Protein AF-A0A7S1R7Z7-F1 (afdb_monomer_lite)

Radius of gyration: 36.37 Å; chains: 1; bounding box: 78×37×88 Å

Secondary structure (DSSP, 8-state):
-HHHHHHHHHHHHHHHHHHHHHHHHHHHHHHHHHHHHHHHHHHHHHHHHHHHHIIIIIHHHHHHHT-EEEEEE-TTTS-GGGGTTEEEEEE-TTEEE-GGG-EEEEESEEEEE--EEETT--S------------

Organism: Alexandrium catenella (NCBI:txid2925)

pLDDT: mean 83.01, std 13.82, range [39.03, 98.31]

Foldseek 3Di:
DVVVVVVVVVVVVVVVVVVVVVVVVCVVVPVVVVVVVVVVVVVVVVVVVVVVCCVPPVVVVVLLVQADEEEQDDCVVDFPVVRPSHNHYHYDPQKDWAPVPWDWDDDPDTDIDTAIDTPPPPDDPPPPPPPGRPD

Structure (mmCIF, N/CA/C/O backbone):
data_AF-A0A7S1R7Z7-F1
#
_entry.id   AF-A0A7S1R7Z7-F1
#
loop_
_atom_site.group_PDB
_atom_site.id
_atom_site.type_symbol
_atom_site.label_atom_id
_atom_site.label_alt_id
_atom_site.label_comp_id
_atom_site.label_asym_id
_atom_site.label_entity_id
_atom_site.label_seq_id
_atom_site.pdbx_PDB_ins_code
_atom_site.Cartn_x
_atom_site.Cartn_y
_atom_site.Cartn_z
_atom_site.occupancy
_atom_site.B_iso_or_equiv
_atom_site.auth_seq_id
_atom_site.auth_comp_id
_atom_site.auth_asym_id
_atom_site.auth_atom_id
_atom_site.pdbx_PDB_model_num
ATOM 1 N N . ALA A 1 1 ? 48.921 24.474 -50.118 1.00 66.56 1 ALA A N 1
ATOM 2 C CA . ALA A 1 1 ? 47.548 24.170 -50.583 1.00 66.56 1 ALA A CA 1
ATOM 3 C C . ALA A 1 1 ? 47.242 22.664 -50.598 1.00 66.56 1 ALA A C 1
ATOM 5 O O . ALA A 1 1 ? 46.287 22.262 -49.948 1.00 66.56 1 ALA A O 1
ATOM 6 N N . ALA A 1 2 ? 48.054 21.815 -51.247 1.00 80.25 2 ALA A N 1
ATOM 7 C CA . ALA A 1 2 ? 47.771 20.375 -51.391 1.00 80.25 2 ALA A CA 1
ATOM 8 C C . ALA A 1 2 ? 47.645 19.588 -50.063 1.00 80.25 2 ALA A C 1
ATOM 10 O O . ALA A 1 2 ? 46.713 18.807 -49.899 1.00 80.25 2 ALA A O 1
ATOM 11 N N . ALA A 1 3 ? 48.523 19.840 -49.084 1.00 81.19 3 ALA A N 1
ATOM 12 C CA . ALA A 1 3 ? 48.491 19.142 -47.791 1.00 81.19 3 ALA A CA 1
ATOM 13 C C . ALA A 1 3 ? 47.205 19.413 -46.983 1.00 81.19 3 ALA A C 1
ATOM 15 O O . ALA A 1 3 ? 46.653 18.511 -46.359 1.00 81.19 3 ALA A O 1
ATOM 16 N N . VAL A 1 4 ? 46.683 20.643 -47.048 1.00 87.75 4 VAL A N 1
ATOM 17 C CA . VAL A 1 4 ? 45.438 21.030 -46.363 1.00 87.75 4 VAL A CA 1
ATOM 18 C C . VAL A 1 4 ? 44.231 20.326 -46.992 1.00 87.75 4 VAL A C 1
ATOM 20 O O . VAL A 1 4 ? 43.355 19.857 -46.271 1.00 87.75 4 VAL A O 1
ATOM 23 N N . GLY A 1 5 ? 44.213 20.170 -48.321 1.00 87.44 5 GLY A N 1
ATOM 24 C CA . GLY A 1 5 ? 43.159 19.432 -49.027 1.00 87.44 5 GLY A CA 1
ATOM 25 C C . GLY A 1 5 ? 43.126 17.934 -48.689 1.00 87.44 5 GLY A C 1
ATOM 26 O O . GLY A 1 5 ? 42.048 17.359 -48.521 1.00 87.44 5 GLY A O 1
ATOM 27 N N . LEU A 1 6 ? 44.292 17.302 -48.515 1.00 87.88 6 LEU A N 1
ATOM 28 C CA . LEU A 1 6 ? 44.387 15.891 -48.115 1.00 87.88 6 LEU A CA 1
ATOM 29 C C . LEU A 1 6 ? 43.895 15.662 -46.679 1.00 87.88 6 LEU A C 1
ATOM 31 O O . LEU A 1 6 ? 43.131 14.732 -46.427 1.00 87.88 6 LEU A O 1
ATOM 35 N N . LEU A 1 7 ? 44.254 16.547 -45.746 1.00 90.12 7 LEU A N 1
ATOM 36 C CA . LEU A 1 7 ? 43.758 16.462 -44.370 1.00 90.12 7 LEU A CA 1
ATOM 37 C C . LEU A 1 7 ? 42.245 16.714 -44.298 1.00 90.12 7 LEU A C 1
ATOM 39 O O . LEU A 1 7 ? 41.527 15.963 -43.638 1.00 90.12 7 LEU A O 1
ATOM 43 N N . ALA A 1 8 ? 41.739 17.716 -45.022 1.00 89.19 8 ALA A N 1
ATOM 44 C CA . ALA A 1 8 ? 40.310 18.024 -45.052 1.00 89.19 8 ALA A CA 1
ATOM 45 C C . ALA A 1 8 ? 39.476 16.874 -45.646 1.00 89.19 8 ALA A C 1
ATOM 47 O O . ALA A 1 8 ? 38.443 16.510 -45.083 1.00 89.19 8 ALA A O 1
ATOM 48 N N . SER A 1 9 ? 39.935 16.259 -46.740 1.00 85.50 9 SER A N 1
ATOM 49 C CA . SER A 1 9 ? 39.255 15.109 -47.355 1.00 85.50 9 SER A CA 1
ATOM 50 C C . SER A 1 9 ? 39.292 13.859 -46.469 1.00 85.50 9 SER A C 1
ATOM 52 O O . SER A 1 9 ? 38.271 13.183 -46.345 1.00 85.50 9 SER A O 1
ATOM 54 N N . GLY A 1 10 ? 40.402 13.595 -45.769 1.00 86.62 10 GLY A N 1
ATOM 55 C CA . GLY A 1 10 ? 40.503 12.508 -44.789 1.00 86.62 10 GLY A CA 1
ATOM 56 C C . GLY A 1 10 ? 39.570 12.690 -43.583 1.00 86.62 10 GLY A C 1
ATOM 57 O O . GLY A 1 10 ? 38.872 11.752 -43.185 1.00 86.62 10 GLY A O 1
ATOM 58 N N . VAL A 1 11 ? 39.486 13.909 -43.035 1.00 89.19 11 VAL A N 1
ATOM 59 C CA . VAL A 1 11 ? 38.544 14.254 -41.952 1.00 89.19 11 VAL A CA 1
ATOM 60 C C . VAL A 1 11 ? 37.093 14.150 -42.432 1.00 89.19 11 VAL A C 1
ATOM 62 O O . VAL A 1 11 ? 36.238 13.623 -41.719 1.00 89.19 11 VAL A O 1
ATOM 65 N N . LEU A 1 12 ? 36.792 14.594 -43.652 1.00 86.75 12 LEU A N 1
ATOM 66 C CA . LEU A 1 12 ? 35.444 14.498 -44.208 1.00 86.75 12 LEU A CA 1
ATOM 67 C C . LEU A 1 12 ? 35.041 13.037 -44.469 1.00 86.75 12 LEU A C 1
ATOM 69 O O . LEU A 1 12 ? 33.941 12.632 -44.092 1.00 86.75 12 LEU A O 1
ATOM 73 N N . ALA A 1 13 ? 35.940 12.224 -45.027 1.00 85.50 13 ALA A N 1
ATOM 74 C CA . ALA A 1 13 ? 35.711 10.802 -45.278 1.00 85.50 13 ALA A CA 1
ATOM 75 C C . ALA A 1 13 ? 35.508 10.013 -43.975 1.00 85.50 13 ALA A C 1
ATOM 77 O O . ALA A 1 13 ? 34.565 9.228 -43.873 1.00 85.50 13 ALA A O 1
ATOM 78 N N . THR A 1 14 ? 36.318 10.264 -42.940 1.00 86.56 14 THR A N 1
ATOM 79 C CA . THR A 1 14 ? 36.142 9.635 -41.616 1.00 86.56 14 THR A CA 1
ATOM 80 C C . THR A 1 14 ? 34.838 10.059 -40.944 1.00 86.56 14 THR A C 1
ATOM 82 O O . THR A 1 14 ? 34.151 9.217 -40.356 1.00 86.56 14 THR A O 1
ATOM 85 N N . ARG A 1 15 ? 34.427 11.328 -41.069 1.00 83.44 15 ARG A N 1
ATOM 86 C CA . ARG A 1 15 ? 33.132 11.813 -40.558 1.00 83.44 15 ARG A CA 1
ATOM 87 C C . ARG A 1 15 ? 31.946 11.196 -41.301 1.00 83.44 15 ARG A C 1
ATOM 89 O O . ARG A 1 15 ? 30.988 10.782 -40.649 1.00 83.44 15 ARG A O 1
ATOM 96 N N . LEU A 1 16 ? 32.006 11.094 -42.628 1.00 80.38 16 LEU A N 1
ATOM 97 C CA . LEU A 1 16 ? 30.965 10.461 -43.445 1.00 80.38 16 LEU A CA 1
ATOM 98 C C . LEU A 1 16 ? 30.867 8.956 -43.163 1.00 80.38 16 LEU A C 1
ATOM 100 O O . LEU A 1 16 ? 29.772 8.461 -42.900 1.00 80.38 16 LEU A O 1
ATOM 104 N N . HIS A 1 17 ? 31.997 8.247 -43.106 1.00 79.69 17 HIS A N 1
ATOM 105 C CA . HIS A 1 17 ? 32.038 6.820 -42.777 1.00 79.69 17 HIS A CA 1
ATOM 106 C C . HIS A 1 17 ? 31.502 6.561 -41.359 1.00 79.69 17 HIS A C 1
ATOM 108 O O . HIS A 1 17 ? 30.692 5.657 -41.147 1.00 79.69 17 HIS A O 1
ATOM 114 N N . SER A 1 18 ? 31.873 7.406 -40.390 1.00 76.00 18 SER A N 1
ATOM 115 C CA . SER A 1 18 ? 31.319 7.342 -39.033 1.00 76.00 18 SER A CA 1
ATOM 116 C C . SER A 1 18 ? 29.801 7.537 -39.041 1.00 76.00 18 SER A C 1
ATOM 118 O O . SER A 1 18 ? 29.092 6.769 -38.399 1.00 76.00 18 SER A O 1
ATOM 120 N N . ARG A 1 19 ? 29.269 8.501 -39.808 1.00 76.44 19 ARG A N 1
ATOM 121 C CA . ARG A 1 19 ? 27.813 8.717 -39.927 1.00 76.44 19 ARG A CA 1
ATOM 122 C C . ARG A 1 19 ? 27.079 7.523 -40.541 1.00 76.44 19 ARG A C 1
ATOM 124 O O . ARG A 1 19 ? 25.990 7.196 -40.076 1.00 76.44 19 ARG A O 1
ATOM 131 N N . VAL A 1 20 ? 27.658 6.856 -41.539 1.00 80.00 20 VAL A N 1
ATOM 132 C CA . VAL A 1 20 ? 27.070 5.644 -42.142 1.00 80.00 20 VAL A CA 1
ATOM 133 C C . VAL A 1 20 ? 27.019 4.498 -41.125 1.00 80.00 20 VAL A C 1
ATOM 135 O O . VAL A 1 20 ? 25.972 3.870 -40.968 1.00 80.00 20 VAL A O 1
ATOM 138 N N . ARG A 1 21 ? 28.097 4.285 -40.356 1.00 81.44 21 ARG A N 1
ATOM 139 C CA . ARG A 1 21 ? 28.130 3.270 -39.287 1.00 81.44 21 ARG A CA 1
ATOM 140 C C . ARG A 1 21 ? 27.162 3.583 -38.148 1.00 81.44 21 ARG A C 1
ATOM 142 O O . ARG A 1 21 ? 26.513 2.668 -37.658 1.00 81.44 21 ARG A O 1
ATOM 149 N N . TRP A 1 22 ? 27.007 4.854 -37.773 1.00 77.31 22 TRP A N 1
ATOM 150 C CA . TRP A 1 22 ? 26.025 5.272 -36.766 1.00 77.31 22 TRP A CA 1
ATOM 151 C C . TRP A 1 22 ? 24.584 5.004 -37.207 1.00 77.31 22 TRP A C 1
ATOM 153 O O . TRP A 1 22 ? 23.792 4.510 -36.411 1.00 77.31 22 TRP A O 1
ATOM 163 N N . ARG A 1 23 ? 24.239 5.263 -38.475 1.00 80.69 23 ARG A N 1
ATOM 164 C CA . ARG A 1 23 ? 22.898 4.952 -39.003 1.00 80.69 23 ARG A CA 1
ATOM 165 C C . ARG A 1 23 ? 22.619 3.450 -39.009 1.00 80.69 23 ARG A C 1
ATOM 167 O O . ARG A 1 23 ? 21.530 3.047 -38.619 1.00 80.69 23 ARG A O 1
ATOM 174 N N . ALA A 1 24 ? 23.606 2.636 -39.385 1.00 84.12 24 ALA A N 1
ATOM 175 C CA . ALA A 1 24 ? 23.495 1.182 -39.309 1.00 84.12 24 ALA A CA 1
ATOM 176 C C . ALA A 1 24 ? 23.364 0.701 -37.853 1.00 84.12 24 ALA A C 1
ATOM 178 O O . ALA A 1 24 ? 22.478 -0.088 -37.551 1.00 84.12 24 ALA A O 1
ATOM 179 N N . ALA A 1 25 ? 24.179 1.221 -36.931 1.00 83.12 25 ALA A N 1
ATOM 180 C CA . ALA A 1 25 ? 24.104 0.870 -35.514 1.00 83.12 25 ALA A CA 1
ATOM 181 C C . ALA A 1 25 ? 22.737 1.218 -34.904 1.00 83.12 25 ALA A C 1
ATOM 183 O O . ALA A 1 25 ? 22.152 0.383 -34.224 1.00 83.12 25 ALA A O 1
ATOM 184 N N . LEU A 1 26 ? 22.184 2.400 -35.201 1.00 83.75 26 LEU A N 1
ATOM 185 C CA . LEU A 1 26 ? 20.834 2.787 -34.770 1.00 83.75 26 LEU A CA 1
ATOM 186 C C . LEU A 1 26 ? 19.754 1.868 -35.368 1.00 83.75 26 LEU A C 1
ATOM 188 O O . LEU A 1 26 ? 18.835 1.461 -34.658 1.00 83.75 26 LEU A O 1
ATOM 192 N N . TYR A 1 27 ? 19.895 1.492 -36.643 1.00 83.81 27 TYR A N 1
ATOM 193 C CA . TYR A 1 27 ? 18.991 0.554 -37.317 1.00 83.81 27 TYR A CA 1
ATOM 194 C C . TYR A 1 27 ? 19.060 -0.878 -36.765 1.00 83.81 27 TYR A C 1
ATOM 196 O O . TYR A 1 27 ? 18.080 -1.605 -36.856 1.00 83.81 27 TYR A O 1
ATOM 204 N N . TRP A 1 28 ? 20.174 -1.303 -36.172 1.00 86.31 28 TRP A N 1
ATOM 205 C CA . TRP A 1 28 ? 20.250 -2.597 -35.481 1.00 86.31 28 TRP A CA 1
ATOM 206 C C . TRP A 1 28 ? 19.884 -2.492 -33.991 1.00 86.31 28 TRP A C 1
ATOM 208 O O . TRP A 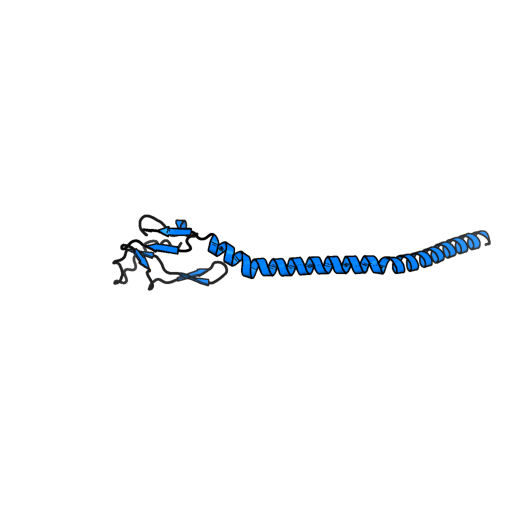1 28 ? 19.429 -3.469 -33.402 1.00 86.31 28 TRP A O 1
ATOM 218 N N . ALA A 1 29 ? 20.020 -1.310 -33.381 1.00 91.31 29 ALA A N 1
ATOM 219 C CA . ALA A 1 29 ? 19.764 -1.086 -31.958 1.00 91.31 29 ALA A CA 1
ATOM 220 C C . ALA A 1 29 ? 18.288 -0.835 -31.605 1.00 91.31 29 ALA A C 1
ATOM 222 O O . ALA A 1 29 ? 17.908 -1.055 -30.458 1.00 91.31 29 ALA A O 1
ATOM 223 N N . TRP A 1 30 ? 17.435 -0.400 -32.538 1.00 90.75 30 TRP A N 1
ATOM 224 C CA . TRP A 1 30 ? 16.027 -0.102 -32.217 1.00 90.75 30 TRP A CA 1
ATOM 225 C C . TRP A 1 30 ? 15.234 -1.324 -31.719 1.00 90.75 30 TRP A C 1
ATOM 227 O O . TRP A 1 30 ? 14.437 -1.178 -30.799 1.00 90.75 30 TRP A O 1
ATOM 237 N N . TRP A 1 31 ? 15.467 -2.524 -32.269 1.00 91.31 31 TRP A N 1
ATOM 238 C CA . TRP A 1 31 ? 14.770 -3.752 -31.862 1.00 91.31 31 TRP A CA 1
ATOM 239 C C . TRP A 1 31 ? 15.065 -4.169 -30.407 1.00 91.31 31 TRP A C 1
ATOM 241 O O . TRP A 1 31 ? 14.112 -4.351 -29.639 1.00 91.31 31 TRP A O 1
ATOM 251 N N . PRO A 1 32 ? 16.338 -4.269 -29.961 1.00 93.75 32 PRO A N 1
ATOM 252 C CA . PRO A 1 32 ? 16.620 -4.555 -28.557 1.00 93.75 32 PRO A CA 1
ATOM 253 C C . PRO A 1 32 ? 16.199 -3.402 -27.636 1.00 93.75 32 PRO A C 1
ATOM 255 O O . PRO A 1 32 ? 15.729 -3.660 -26.530 1.00 93.75 32 PRO A O 1
ATOM 258 N N . LEU A 1 33 ? 16.294 -2.142 -28.085 1.00 94.31 33 LEU A N 1
ATOM 259 C CA . LEU A 1 33 ? 15.866 -0.990 -27.285 1.00 94.31 33 LEU A CA 1
ATOM 260 C C . LEU A 1 33 ? 14.345 -0.978 -27.065 1.00 94.31 33 LEU A C 1
ATOM 262 O O . LEU A 1 33 ? 13.889 -0.741 -25.949 1.00 94.31 33 LEU A O 1
ATOM 266 N N . ALA A 1 34 ? 13.560 -1.280 -28.102 1.00 94.69 34 ALA A N 1
ATOM 267 C CA . ALA A 1 34 ? 12.108 -1.412 -28.005 1.00 94.69 34 ALA A CA 1
ATOM 268 C C . ALA A 1 34 ? 11.711 -2.583 -27.094 1.00 94.69 34 ALA A C 1
ATOM 270 O O . ALA A 1 34 ? 10.816 -2.441 -26.266 1.00 94.69 34 ALA A O 1
ATOM 271 N N . SER A 1 35 ? 12.418 -3.712 -27.190 1.00 95.44 35 SER A N 1
ATOM 272 C CA . SER A 1 35 ? 12.188 -4.873 -26.320 1.00 95.44 35 SER A CA 1
ATOM 273 C C . SER A 1 35 ? 12.468 -4.542 -24.852 1.00 95.44 35 SER A C 1
ATOM 275 O O . SER A 1 35 ? 11.647 -4.830 -23.984 1.00 95.44 35 SER A O 1
ATOM 277 N N . LEU A 1 36 ? 13.586 -3.865 -24.572 1.00 96.81 36 LEU A N 1
ATOM 278 C CA . LEU A 1 36 ? 13.914 -3.387 -23.229 1.00 96.81 36 LEU A CA 1
ATOM 279 C C . LEU A 1 36 ? 12.849 -2.414 -22.709 1.00 96.81 36 LEU A C 1
ATOM 281 O O . LEU A 1 36 ? 12.409 -2.546 -21.570 1.00 96.81 36 LEU A O 1
ATOM 285 N N . ALA A 1 37 ? 12.399 -1.473 -23.543 1.00 96.94 37 ALA A N 1
ATOM 286 C CA . ALA A 1 37 ? 11.352 -0.525 -23.175 1.00 96.94 37 ALA A CA 1
ATOM 287 C C . ALA A 1 37 ? 10.038 -1.234 -22.811 1.00 96.94 37 ALA A C 1
ATOM 289 O O . ALA A 1 37 ? 9.427 -0.897 -21.797 1.00 96.94 37 ALA A O 1
ATOM 290 N N . MET A 1 38 ? 9.638 -2.254 -23.576 1.00 97.62 38 MET A N 1
ATOM 291 C CA . MET A 1 38 ? 8.451 -3.060 -23.276 1.00 97.62 38 MET A CA 1
ATOM 292 C C . MET A 1 38 ? 8.598 -3.846 -21.970 1.00 97.62 38 MET A C 1
ATOM 294 O O . MET A 1 38 ? 7.660 -3.871 -21.176 1.00 97.62 38 MET A O 1
ATOM 298 N N . CYS A 1 39 ? 9.768 -4.433 -21.702 1.00 97.94 39 CYS A N 1
ATOM 299 C CA . CYS A 1 39 ? 10.038 -5.111 -20.430 1.00 97.94 39 CYS A CA 1
ATOM 300 C C . CYS A 1 39 ? 9.966 -4.144 -19.240 1.00 97.94 39 CYS A C 1
ATOM 302 O O . CYS A 1 39 ? 9.335 -4.458 -18.232 1.00 97.94 39 CYS A O 1
ATOM 304 N N . CYS A 1 40 ? 10.563 -2.955 -19.362 1.00 98.25 40 CYS A N 1
ATOM 305 C CA . CYS A 1 40 ? 10.485 -1.920 -18.330 1.00 98.25 40 CYS A CA 1
ATOM 306 C C . CYS A 1 40 ? 9.040 -1.467 -18.094 1.00 98.25 40 CYS A C 1
ATOM 308 O O . CYS A 1 40 ? 8.624 -1.314 -16.947 1.00 98.25 40 CYS A O 1
ATOM 310 N N . LEU A 1 41 ? 8.263 -1.291 -19.165 1.00 98.19 41 LEU A N 1
ATOM 311 C CA . LEU A 1 41 ? 6.855 -0.914 -19.075 1.00 98.19 41 LEU A CA 1
ATOM 312 C C . LEU A 1 41 ? 6.031 -2.012 -18.392 1.00 98.19 41 LEU A C 1
ATOM 314 O O . LEU A 1 41 ? 5.260 -1.716 -17.481 1.00 98.19 41 LEU A O 1
ATOM 318 N N . ALA A 1 42 ? 6.231 -3.276 -18.767 1.00 98.19 42 ALA A N 1
ATOM 319 C CA . ALA A 1 42 ? 5.563 -4.412 -18.137 1.00 98.19 42 ALA A CA 1
ATOM 320 C C . ALA A 1 42 ? 5.904 -4.520 -16.642 1.00 98.19 42 ALA A C 1
ATOM 322 O O . ALA A 1 42 ? 5.006 -4.709 -15.823 1.00 98.19 42 ALA A O 1
ATOM 323 N N . ALA A 1 43 ? 7.175 -4.337 -16.269 1.00 98.31 43 ALA A N 1
ATOM 324 C CA . ALA A 1 43 ? 7.600 -4.332 -14.872 1.00 98.31 43 ALA A CA 1
ATOM 325 C C . ALA A 1 43 ? 6.968 -3.175 -14.080 1.00 98.31 43 ALA A C 1
ATOM 327 O O . ALA A 1 43 ? 6.485 -3.386 -12.968 1.00 98.31 43 ALA A O 1
ATOM 328 N N . ALA A 1 44 ? 6.914 -1.971 -14.659 1.00 98.31 44 ALA A N 1
ATOM 329 C CA . ALA A 1 44 ? 6.293 -0.810 -14.025 1.00 98.31 44 ALA A CA 1
ATOM 330 C C . ALA A 1 44 ? 4.786 -1.012 -13.805 1.00 98.31 44 ALA A C 1
ATOM 332 O O . ALA A 1 44 ? 4.284 -0.761 -12.710 1.00 98.31 44 ALA A O 1
ATOM 333 N N . LEU A 1 45 ? 4.072 -1.522 -14.815 1.00 98.19 45 LEU A N 1
ATOM 334 C CA . LEU A 1 45 ? 2.649 -1.846 -14.693 1.00 98.19 45 LEU A CA 1
ATOM 335 C C . LEU A 1 45 ? 2.404 -2.961 -13.674 1.00 98.19 45 LEU A C 1
ATOM 337 O O . LEU A 1 45 ? 1.494 -2.844 -12.856 1.00 98.19 45 LEU A O 1
ATOM 341 N N . GLY A 1 46 ? 3.227 -4.011 -13.683 1.00 98.19 46 GLY A N 1
ATOM 342 C CA . GLY A 1 46 ? 3.144 -5.100 -12.711 1.00 98.19 46 GLY A CA 1
ATOM 343 C C . GLY A 1 46 ? 3.348 -4.612 -11.277 1.00 98.19 46 GLY A C 1
ATOM 344 O O . GLY A 1 46 ? 2.578 -4.978 -10.392 1.00 98.19 46 GLY A O 1
ATOM 345 N N . ALA A 1 47 ? 4.325 -3.732 -11.049 1.00 97.69 47 ALA A N 1
ATOM 346 C CA . ALA A 1 47 ? 4.560 -3.129 -9.741 1.00 97.69 47 ALA A CA 1
ATOM 347 C C . ALA A 1 47 ? 3.393 -2.230 -9.298 1.00 97.69 47 ALA A C 1
ATOM 349 O O . ALA A 1 47 ? 2.961 -2.315 -8.150 1.00 97.69 47 ALA A O 1
ATOM 350 N N . ALA A 1 48 ? 2.852 -1.406 -10.202 1.00 97.94 48 ALA A N 1
ATOM 351 C CA . ALA A 1 48 ? 1.717 -0.534 -9.901 1.00 97.94 48 ALA A CA 1
ATOM 352 C C . ALA A 1 48 ? 0.451 -1.335 -9.554 1.00 97.94 48 ALA A C 1
ATOM 354 O O . ALA A 1 48 ? -0.183 -1.081 -8.530 1.00 97.94 48 ALA A O 1
ATOM 355 N N . LEU A 1 49 ? 0.118 -2.344 -10.366 1.00 97.88 49 LEU A N 1
ATOM 356 C CA . LEU A 1 49 ? -1.024 -3.230 -10.126 1.00 97.88 49 LEU A CA 1
ATOM 357 C C . LEU A 1 49 ? -0.845 -4.056 -8.851 1.00 97.88 49 LEU A C 1
ATOM 359 O O . LEU A 1 49 ? -1.780 -4.175 -8.065 1.00 97.88 49 LEU A O 1
ATOM 363 N N . GLY A 1 50 ? 0.355 -4.591 -8.617 1.00 97.44 50 GLY A N 1
ATOM 364 C CA . GLY A 1 50 ? 0.674 -5.317 -7.390 1.00 97.44 50 GLY A CA 1
ATOM 365 C C . GLY A 1 50 ? 0.537 -4.436 -6.148 1.00 97.44 50 GLY A C 1
ATOM 366 O O . GLY A 1 50 ? -0.051 -4.862 -5.157 1.00 97.44 50 GLY A O 1
ATOM 367 N N . GLY A 1 51 ? 1.009 -3.188 -6.221 1.00 97.12 51 GLY A N 1
ATOM 368 C CA . GLY A 1 51 ? 0.852 -2.203 -5.151 1.00 97.12 51 GLY A CA 1
ATOM 369 C C . GLY A 1 51 ? -0.614 -1.887 -4.852 1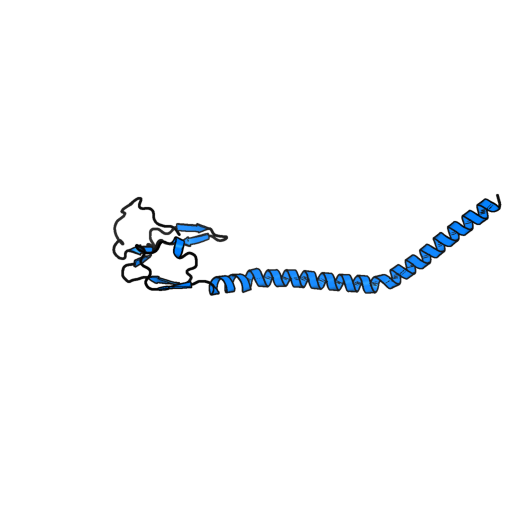.00 97.12 51 GLY A C 1
ATOM 370 O O . GLY A 1 51 ? -1.016 -1.917 -3.691 1.00 97.12 51 GLY A O 1
ATOM 371 N N . HIS A 1 52 ? -1.422 -1.661 -5.889 1.00 97.00 52 HIS A N 1
ATOM 372 C CA . HIS A 1 52 ? -2.862 -1.425 -5.753 1.00 97.00 52 HIS A CA 1
ATOM 373 C C . HIS A 1 52 ? -3.582 -2.634 -5.137 1.00 97.00 52 HIS A C 1
ATOM 375 O O . HIS A 1 52 ? -4.354 -2.500 -4.191 1.00 97.00 52 HIS A O 1
ATOM 381 N N . LEU A 1 53 ? -3.297 -3.843 -5.627 1.00 96.88 53 LEU A N 1
ATOM 382 C CA . LEU A 1 53 ? -3.884 -5.073 -5.095 1.00 96.88 53 LEU A CA 1
ATOM 383 C C . LEU A 1 53 ? -3.513 -5.280 -3.620 1.00 96.88 53 LEU A C 1
ATOM 385 O O . LEU A 1 53 ? -4.360 -5.672 -2.815 1.00 96.88 53 LEU A O 1
ATOM 389 N N . TRP A 1 54 ? -2.261 -4.990 -3.259 1.00 95.50 54 TRP A N 1
ATOM 390 C CA . TRP A 1 54 ? -1.798 -5.073 -1.880 1.00 95.50 54 TRP A CA 1
ATOM 391 C C . TRP A 1 54 ? -2.549 -4.105 -0.966 1.00 95.50 54 TRP A C 1
ATOM 393 O O . TRP A 1 54 ? -3.057 -4.527 0.068 1.00 95.50 54 TRP A O 1
ATOM 403 N N . GLN A 1 55 ? -2.632 -2.830 -1.345 1.00 94.69 55 GLN A N 1
ATOM 404 C CA . GLN A 1 55 ? -3.234 -1.788 -0.510 1.00 94.69 55 GLN A CA 1
ATOM 405 C C . GLN A 1 55 ? -4.737 -1.991 -0.319 1.00 94.69 55 GLN A C 1
ATOM 407 O O . GLN A 1 55 ? -5.215 -1.895 0.809 1.00 94.69 55 GLN A O 1
ATOM 412 N N . ASP A 1 56 ? -5.458 -2.333 -1.385 1.00 93.25 56 ASP A N 1
ATOM 413 C CA . ASP A 1 56 ? -6.921 -2.350 -1.339 1.00 93.25 56 ASP A CA 1
ATOM 414 C C . ASP A 1 56 ? -7.506 -3.684 -0.874 1.00 93.25 56 ASP A C 1
ATOM 416 O O . ASP A 1 56 ? -8.636 -3.722 -0.395 1.00 93.25 56 ASP A O 1
ATOM 420 N N . ASN A 1 57 ? -6.764 -4.789 -1.012 1.00 91.75 57 ASN A N 1
ATOM 421 C CA . ASN A 1 57 ? -7.302 -6.126 -0.737 1.00 91.75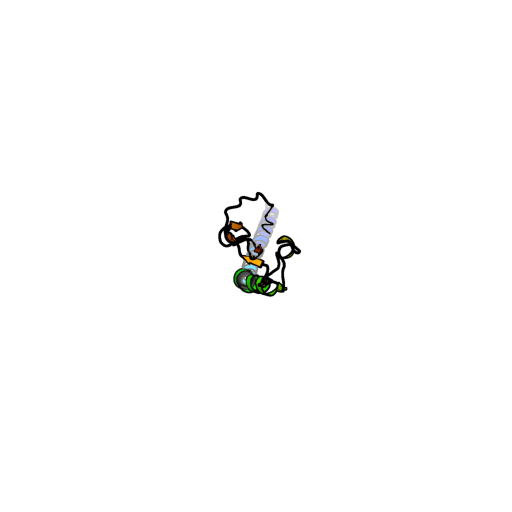 57 ASN A CA 1
ATOM 422 C C . ASN A 1 57 ? -6.512 -6.863 0.345 1.00 91.75 57 ASN A C 1
ATOM 424 O O . ASN A 1 57 ? -7.087 -7.307 1.337 1.00 91.75 57 ASN A O 1
ATOM 428 N N . PHE A 1 58 ? -5.192 -6.990 0.189 1.00 93.44 58 PHE A N 1
ATOM 429 C CA . PHE A 1 58 ? -4.395 -7.799 1.119 1.00 93.44 58 PHE A CA 1
ATOM 430 C C . PHE A 1 58 ? -4.140 -7.107 2.454 1.00 93.44 58 PHE A C 1
ATOM 432 O O . PHE A 1 58 ? -4.247 -7.745 3.498 1.00 93.44 58 PHE A O 1
ATOM 439 N N . LEU A 1 59 ? -3.814 -5.816 2.439 1.00 92.44 59 LEU A N 1
ATOM 440 C CA . LEU A 1 59 ? -3.553 -5.046 3.647 1.00 92.44 59 LEU A CA 1
ATOM 441 C C . LEU A 1 59 ? -4.759 -5.023 4.604 1.00 92.44 59 LEU A C 1
ATOM 443 O O . LEU A 1 59 ? -4.548 -5.359 5.770 1.00 92.44 59 LEU A O 1
ATOM 447 N N . PRO A 1 60 ? -5.998 -4.698 4.173 1.00 90.06 60 PRO A N 1
ATOM 448 C CA . PRO A 1 60 ? -7.141 -4.706 5.083 1.00 90.06 60 PRO A CA 1
ATOM 449 C C . PRO A 1 60 ? -7.443 -6.112 5.605 1.00 90.06 60 PRO A C 1
ATOM 451 O O . PRO A 1 60 ? -7.713 -6.271 6.793 1.00 90.06 60 PRO A O 1
ATOM 454 N N . TYR A 1 61 ? -7.325 -7.145 4.764 1.00 91.38 61 TYR A N 1
ATOM 455 C CA . TYR A 1 61 ? -7.486 -8.531 5.207 1.00 91.38 61 TYR A CA 1
ATOM 456 C C . TYR A 1 61 ? -6.462 -8.905 6.290 1.00 91.38 61 TYR A C 1
ATOM 458 O O . TYR A 1 61 ? -6.837 -9.367 7.365 1.00 91.38 61 TYR A O 1
ATOM 466 N N . ALA A 1 62 ? -5.177 -8.631 6.052 1.00 91.31 62 ALA A N 1
ATOM 467 C CA . ALA A 1 62 ? -4.106 -8.940 6.996 1.00 91.31 62 ALA A CA 1
ATOM 468 C C . ALA A 1 62 ? -4.214 -8.126 8.296 1.00 91.31 62 ALA A C 1
ATOM 470 O O . ALA A 1 62 ? -3.822 -8.605 9.359 1.00 91.31 62 ALA A O 1
ATOM 471 N N . GLN A 1 63 ? -4.726 -6.894 8.230 1.00 89.69 63 GLN A N 1
ATOM 472 C CA . GLN A 1 63 ? -5.019 -6.096 9.420 1.00 89.69 63 GLN A CA 1
ATOM 473 C C . GLN A 1 63 ? -6.128 -6.739 10.250 1.00 89.69 63 GLN A C 1
ATOM 475 O O . GLN A 1 63 ? -5.960 -6.868 11.458 1.00 89.69 63 GLN A O 1
ATOM 480 N N . VAL A 1 64 ? -7.212 -7.188 9.611 1.00 89.06 64 VAL A N 1
ATOM 481 C CA . VAL A 1 64 ? -8.325 -7.850 10.304 1.00 89.06 64 VAL A CA 1
ATOM 482 C C . VAL A 1 64 ? -7.903 -9.194 10.898 1.00 89.06 64 VAL A C 1
ATOM 484 O O . VAL A 1 64 ? -8.254 -9.495 12.034 1.00 89.06 64 VAL A O 1
ATOM 487 N N . GLU A 1 65 ? -7.103 -9.977 10.176 1.00 91.12 65 GLU A N 1
ATOM 488 C CA . GLU A 1 65 ? -6.606 -11.282 10.633 1.00 91.12 65 GLU A CA 1
ATOM 489 C C . GLU A 1 65 ? -5.690 -11.181 11.866 1.00 91.12 65 GLU A C 1
ATOM 491 O O . GLU A 1 65 ? -5.646 -12.092 12.690 1.00 91.12 65 GLU A O 1
ATOM 496 N N . ARG A 1 66 ? -4.967 -10.065 12.027 1.00 90.62 66 ARG A N 1
ATOM 497 C CA . ARG A 1 66 ? -4.068 -9.841 13.173 1.00 90.62 66 ARG A CA 1
ATOM 498 C C . ARG A 1 66 ? -4.791 -9.434 14.455 1.00 90.62 66 ARG A C 1
ATOM 500 O O . ARG A 1 66 ? -4.175 -9.470 15.523 1.00 90.62 66 ARG A O 1
ATOM 507 N N . LEU A 1 67 ? -6.056 -9.034 14.357 1.00 92.62 67 LEU A N 1
ATOM 508 C CA . LEU A 1 67 ? -6.819 -8.565 15.501 1.00 92.62 67 LEU A CA 1
ATOM 509 C C . LEU A 1 67 ? -7.090 -9.702 16.497 1.00 92.62 67 LEU A C 1
ATOM 511 O O . LEU A 1 67 ? -7.504 -10.800 16.123 1.00 92.62 67 LEU A O 1
ATOM 515 N N . GLN A 1 68 ? -6.892 -9.426 17.783 1.00 92.69 68 GLN A N 1
ATOM 516 C CA . GLN A 1 68 ? -7.049 -10.408 18.853 1.00 92.69 68 GLN A CA 1
ATOM 517 C C . GLN A 1 68 ? -8.494 -10.484 19.359 1.00 92.69 68 GLN A C 1
ATOM 519 O O . GLN A 1 68 ? -9.249 -9.506 19.336 1.00 92.69 68 GLN A O 1
ATOM 524 N N . ALA A 1 69 ? -8.875 -11.663 19.849 1.00 92.69 69 ALA A N 1
ATOM 525 C CA . ALA A 1 69 ? -10.144 -11.875 20.530 1.00 92.69 69 ALA A CA 1
ATOM 526 C C . ALA A 1 69 ? -9.920 -11.917 22.048 1.00 92.69 69 ALA A C 1
ATOM 528 O O . ALA A 1 69 ? -9.286 -12.839 22.561 1.00 92.69 69 ALA A O 1
ATOM 529 N N . TYR A 1 70 ? -10.471 -10.943 22.772 1.00 90.75 70 TYR A N 1
ATOM 530 C CA . TYR A 1 70 ? -10.381 -10.874 24.231 1.00 90.75 70 TYR A CA 1
ATOM 531 C C . TYR A 1 70 ? -11.687 -11.321 24.882 1.00 90.75 70 TYR A C 1
ATOM 533 O O . TYR A 1 70 ? -12.774 -10.885 24.499 1.00 90.75 70 TYR A O 1
ATOM 541 N N . GLN A 1 71 ? -11.580 -12.174 25.900 1.00 92.19 71 GLN A N 1
ATOM 542 C CA . GLN A 1 71 ? -12.723 -12.674 26.661 1.00 92.19 71 GLN A CA 1
ATOM 543 C C . GLN A 1 71 ? -12.711 -12.162 28.098 1.00 92.19 71 GLN A C 1
ATOM 545 O O . GLN A 1 71 ? -11.651 -11.945 28.678 1.00 92.19 71 GLN A O 1
ATOM 550 N N . HIS A 1 72 ? -13.906 -12.013 28.674 1.00 88.12 72 HIS A N 1
ATOM 551 C CA . HIS A 1 72 ? -14.119 -11.626 30.071 1.00 88.12 72 HIS A CA 1
ATOM 552 C C . HIS A 1 72 ? -13.458 -10.297 30.461 1.00 88.12 72 HIS A C 1
ATOM 554 O O . HIS A 1 72 ? -13.018 -10.123 31.596 1.00 88.12 72 HIS A O 1
ATOM 560 N N . VAL A 1 73 ? -13.422 -9.343 29.528 1.00 85.88 73 VAL A N 1
ATOM 561 C CA . VAL A 1 73 ? -12.838 -8.018 29.760 1.00 85.88 73 VAL A CA 1
ATOM 562 C C . VAL A 1 73 ? -13.667 -7.252 30.796 1.00 85.88 73 VAL A C 1
ATOM 564 O O . VAL A 1 73 ? -14.887 -7.112 30.646 1.00 85.88 73 VAL A O 1
ATOM 567 N N . ASP A 1 74 ? -12.993 -6.763 31.842 1.00 85.50 74 ASP A N 1
ATOM 568 C CA . ASP A 1 74 ? -13.558 -5.899 32.881 1.00 85.50 74 ASP A CA 1
ATOM 569 C C . ASP A 1 74 ? -12.998 -4.473 32.726 1.00 85.50 74 ASP A C 1
ATOM 571 O O . ASP A 1 74 ? -11.786 -4.281 32.873 1.00 85.50 74 ASP A O 1
ATOM 575 N N . PRO A 1 75 ? -13.845 -3.458 32.468 1.00 80.25 75 PRO A N 1
ATOM 576 C CA . PRO A 1 75 ? -13.406 -2.078 32.265 1.00 80.25 75 PRO A CA 1
ATOM 577 C C . PRO A 1 75 ? -12.712 -1.449 33.486 1.00 80.25 75 PRO A C 1
ATOM 579 O O . PRO A 1 75 ? -12.124 -0.383 33.347 1.00 80.25 75 PRO A O 1
ATOM 582 N N . LEU A 1 76 ? -12.770 -2.064 34.675 1.00 81.38 76 LEU A N 1
ATOM 583 C CA . LEU A 1 76 ? -12.023 -1.595 35.853 1.00 81.38 76 LEU A CA 1
ATOM 584 C C . LEU A 1 76 ? -10.599 -2.153 35.945 1.00 81.38 76 LEU A C 1
ATOM 586 O O . LEU A 1 76 ? -9.748 -1.545 36.590 1.00 81.38 76 LEU A O 1
ATOM 590 N N . ALA A 1 77 ? -10.349 -3.317 35.347 1.00 82.06 77 ALA A N 1
ATOM 591 C CA . ALA A 1 77 ? -9.063 -4.006 35.438 1.00 82.06 77 ALA A CA 1
ATOM 592 C C . ALA A 1 77 ? -8.189 -3.793 34.193 1.00 82.06 77 ALA A C 1
ATOM 594 O O . ALA A 1 77 ? -6.962 -3.878 34.270 1.00 82.06 77 ALA A O 1
ATOM 595 N N . SER A 1 78 ? -8.807 -3.523 33.041 1.00 81.12 78 SER A N 1
ATOM 596 C CA . SER A 1 78 ? -8.121 -3.325 31.762 1.00 81.12 78 SER A CA 1
ATOM 597 C C . SER A 1 78 ? -8.480 -1.978 31.144 1.00 81.12 78 SER A C 1
ATOM 599 O O . SER A 1 78 ? -9.661 -1.705 30.930 1.00 81.12 78 SER A O 1
ATOM 601 N N . SER A 1 79 ? -7.465 -1.176 30.811 1.00 82.19 79 SER A N 1
ATOM 602 C CA . SER A 1 79 ? -7.648 0.066 30.055 1.00 82.19 79 SER A CA 1
ATOM 603 C C . SER A 1 79 ? -7.875 -0.199 28.566 1.00 82.19 79 SER A C 1
ATOM 605 O O . SER A 1 79 ? -7.411 -1.207 28.022 1.00 82.19 79 SER A O 1
ATOM 607 N N . GLY A 1 80 ? -8.540 0.747 27.894 1.00 76.50 80 GLY A N 1
ATOM 608 C CA . GLY A 1 80 ? -8.734 0.729 26.438 1.00 76.50 80 GLY A CA 1
ATOM 609 C C . GLY A 1 80 ? -7.415 0.721 25.657 1.00 76.50 80 GLY A C 1
ATOM 610 O O . GLY A 1 80 ? -7.313 0.020 24.653 1.00 76.50 80 GLY A O 1
ATOM 611 N N . VAL A 1 81 ? -6.376 1.373 26.194 1.00 80.50 81 VAL A N 1
ATOM 612 C CA . VAL A 1 81 ? -5.008 1.411 25.633 1.00 80.50 81 VAL A CA 1
ATOM 613 C C . VAL A 1 81 ? -4.425 0.025 25.416 1.00 80.50 81 VAL A C 1
ATOM 615 O O . VAL A 1 81 ? -3.682 -0.209 24.466 1.00 80.50 81 VAL A O 1
ATOM 618 N N . ARG A 1 82 ? -4.772 -0.930 26.278 1.00 82.88 82 ARG A N 1
ATOM 619 C CA . ARG A 1 82 ? -4.263 -2.302 26.185 1.00 82.88 82 ARG A CA 1
ATOM 620 C C . ARG A 1 82 ? -5.047 -3.182 25.215 1.00 82.88 82 ARG A C 1
ATOM 622 O O . ARG A 1 82 ? -4.665 -4.331 25.040 1.00 82.88 82 ARG A O 1
ATOM 629 N N . LEU A 1 83 ? -6.132 -2.668 24.642 1.00 86.81 83 LEU A N 1
ATOM 630 C CA . LEU A 1 83 ? -7.064 -3.392 23.776 1.00 86.81 83 LEU A CA 1
ATOM 631 C C . LEU A 1 83 ? -7.143 -2.760 22.376 1.00 86.81 83 LEU A C 1
ATOM 633 O O . LEU A 1 83 ? -8.120 -2.963 21.659 1.00 86.81 83 LEU A O 1
ATOM 637 N N . GLN A 1 84 ? -6.132 -1.980 21.977 1.00 84.12 84 GLN A N 1
ATOM 638 C CA . GLN A 1 84 ? -6.092 -1.322 20.665 1.00 84.12 84 GLN A CA 1
ATOM 639 C C . GLN A 1 84 ? -5.938 -2.303 19.491 1.00 84.12 84 GLN A C 1
ATOM 641 O O . GLN A 1 84 ? -6.250 -1.957 18.354 1.00 84.12 84 GLN A O 1
ATOM 646 N N . ASP A 1 85 ? -5.483 -3.526 19.755 1.00 88.44 85 ASP A N 1
ATOM 647 C CA . ASP A 1 85 ? -5.377 -4.633 18.804 1.00 88.44 85 ASP A CA 1
ATOM 648 C C . ASP A 1 85 ? -6.581 -5.592 18.860 1.00 88.44 85 ASP A C 1
ATOM 650 O O . ASP A 1 85 ? -6.579 -6.632 18.199 1.00 88.44 85 ASP A O 1
ATOM 654 N N . ALA A 1 86 ? -7.621 -5.270 19.635 1.00 88.00 86 ALA A N 1
ATOM 655 C CA . ALA A 1 86 ? -8.799 -6.114 19.769 1.00 88.00 86 ALA A CA 1
ATOM 656 C C . ALA A 1 86 ? -9.717 -6.020 18.538 1.00 88.00 86 ALA A C 1
ATOM 658 O O . ALA A 1 86 ? -10.213 -4.949 18.193 1.00 88.00 86 ALA A O 1
ATOM 659 N N . GLY A 1 87 ? -10.017 -7.162 17.916 1.00 88.88 87 GLY A N 1
ATOM 660 C CA . GLY A 1 87 ? -11.021 -7.273 16.843 1.00 88.88 87 GLY A CA 1
ATOM 661 C C . GLY A 1 87 ? -12.368 -7.760 17.343 1.00 88.88 87 GLY A C 1
ATOM 662 O O . GLY A 1 87 ? -13.406 -7.427 16.775 1.00 88.88 87 GLY A O 1
ATOM 663 N N . LEU A 1 88 ? -12.358 -8.529 18.431 1.00 89.62 88 LEU A N 1
ATOM 664 C CA . LEU A 1 88 ? -13.558 -8.998 19.104 1.00 89.62 88 LEU A CA 1
ATOM 665 C C . LEU A 1 88 ? -13.350 -8.925 20.613 1.00 89.62 88 LEU A C 1
ATOM 667 O O . LEU A 1 88 ? -12.394 -9.484 21.148 1.00 89.62 88 LEU A O 1
ATOM 671 N N . VAL A 1 89 ? -14.276 -8.270 21.306 1.00 89.06 89 VAL A N 1
ATOM 672 C CA . VAL A 1 89 ? -14.262 -8.192 22.767 1.00 89.06 89 VAL A CA 1
ATOM 673 C C . VAL A 1 89 ? -15.556 -8.772 23.312 1.00 89.06 89 VAL A C 1
ATOM 675 O O . VAL A 1 89 ? -16.649 -8.285 23.022 1.00 89.06 89 VAL A O 1
ATOM 678 N N . LEU A 1 90 ? -15.424 -9.818 24.121 1.00 90.00 90 LEU A N 1
ATOM 679 C CA . LEU A 1 90 ? -16.521 -10.423 24.863 1.00 90.00 90 LEU A CA 1
ATOM 680 C C . LEU A 1 90 ? -16.491 -9.897 26.300 1.00 90.00 90 LEU A C 1
ATOM 682 O O . LEU A 1 90 ? -15.639 -10.270 27.110 1.00 90.00 90 LEU A O 1
ATOM 686 N N . PHE A 1 91 ? -17.426 -9.001 26.599 1.00 86.81 91 PHE A N 1
ATOM 687 C CA . PHE A 1 91 ? -17.547 -8.352 27.899 1.00 86.81 91 PHE A CA 1
ATOM 688 C C . PHE A 1 91 ? -18.057 -9.307 28.983 1.00 86.81 91 PHE A C 1
ATOM 690 O O . PHE A 1 91 ? -18.879 -10.191 28.728 1.00 86.81 91 PHE A O 1
ATOM 697 N N . ASN A 1 92 ? -17.606 -9.098 30.222 1.00 87.38 92 ASN A N 1
ATOM 698 C CA . ASN A 1 92 ? -18.242 -9.720 31.382 1.00 87.38 92 ASN A CA 1
ATOM 699 C C . ASN A 1 92 ? -19.665 -9.147 31.584 1.00 87.38 92 ASN A C 1
ATOM 701 O O . ASN A 1 92 ? -19.973 -8.045 31.136 1.00 87.38 92 ASN A O 1
ATOM 705 N N . ARG A 1 93 ? -20.535 -9.854 32.319 1.00 83.94 93 ARG A N 1
ATOM 706 C CA . ARG A 1 93 ? -21.907 -9.415 32.657 1.00 83.94 93 ARG A CA 1
ATOM 707 C C . ARG A 1 93 ? -21.955 -8.071 33.389 1.00 83.94 93 ARG A C 1
ATOM 709 O O . ARG A 1 93 ? -23.000 -7.435 33.448 1.00 83.94 93 ARG A O 1
ATOM 716 N N . THR A 1 94 ? -20.832 -7.663 33.971 1.00 82.38 94 THR A N 1
ATOM 717 C CA . THR A 1 94 ? -20.646 -6.395 34.672 1.00 82.38 94 THR A CA 1
ATOM 718 C C . THR A 1 94 ? -20.257 -5.247 33.750 1.00 82.38 94 THR A C 1
ATOM 720 O O . THR A 1 94 ? -20.052 -4.153 34.261 1.00 82.38 94 THR A O 1
ATOM 723 N N . ALA A 1 95 ? -20.162 -5.442 32.433 1.00 84.31 95 ALA A N 1
ATOM 724 C CA . ALA A 1 95 ? -19.770 -4.416 31.474 1.00 84.31 95 ALA A CA 1
ATOM 725 C C . ALA A 1 95 ? -20.831 -4.208 30.379 1.00 84.31 95 ALA A C 1
ATOM 727 O O . ALA A 1 95 ? -21.537 -5.132 29.981 1.00 84.31 95 ALA A O 1
ATOM 728 N N . ALA A 1 96 ? -20.974 -2.965 29.924 1.00 83.19 96 ALA A N 1
ATOM 729 C CA . ALA A 1 96 ? -21.959 -2.524 28.945 1.00 83.19 96 ALA A CA 1
ATOM 730 C C . ALA A 1 96 ? -21.394 -1.395 28.071 1.00 83.19 96 ALA A C 1
ATOM 732 O O . ALA A 1 96 ? -20.565 -0.603 28.515 1.00 83.19 96 ALA A O 1
ATOM 733 N N . VAL A 1 97 ? -21.868 -1.293 26.829 1.00 85.44 97 VAL A N 1
ATOM 734 C CA . VAL A 1 97 ? -21.455 -0.233 25.895 1.00 85.44 97 VAL A CA 1
ATOM 735 C C . VAL A 1 97 ? -22.290 1.029 26.127 1.00 85.44 97 VAL A C 1
ATOM 737 O O . VAL A 1 97 ? -23.519 0.999 26.011 1.00 85.44 97 VAL A O 1
ATOM 740 N N . GLY A 1 98 ? -21.627 2.148 26.419 1.00 83.31 98 GLY A N 1
ATOM 741 C CA . GLY A 1 98 ? -22.237 3.462 26.626 1.00 83.31 98 GLY A CA 1
ATOM 742 C C . GLY A 1 98 ? -22.607 4.140 25.308 1.00 83.31 98 GLY A C 1
ATOM 743 O O . GLY A 1 98 ? -21.912 5.038 24.848 1.00 83.31 98 GLY A O 1
ATOM 744 N N . ARG A 1 99 ? -23.715 3.723 24.685 1.00 81.75 99 ARG A N 1
ATOM 745 C CA . ARG A 1 99 ? -24.152 4.242 23.369 1.00 81.75 99 ARG A CA 1
ATOM 746 C C . ARG A 1 99 ? -24.470 5.743 23.345 1.00 81.75 99 ARG A C 1
ATOM 748 O O . ARG A 1 99 ? -24.472 6.333 22.272 1.00 81.75 99 ARG A O 1
ATOM 755 N N . LEU A 1 100 ? -24.764 6.341 24.501 1.00 81.94 100 LEU A N 1
ATOM 756 C CA . LEU A 1 100 ? -25.103 7.764 24.622 1.00 81.94 100 LEU A CA 1
ATOM 757 C C . LEU A 1 100 ? -23.868 8.677 24.647 1.00 81.94 100 LEU A C 1
ATOM 759 O O . LEU A 1 100 ? -23.998 9.860 24.358 1.00 81.94 100 LEU A O 1
ATOM 763 N N . GLU A 1 101 ? -22.682 8.141 24.941 1.00 76.19 101 GLU A N 1
ATOM 764 C CA . GLU A 1 101 ? -21.412 8.886 24.928 1.00 76.19 101 GLU A CA 1
ATOM 765 C C . GLU A 1 101 ? -20.544 8.504 23.731 1.00 76.19 101 GLU A C 1
ATOM 767 O O . GLU A 1 101 ? -19.323 8.384 23.828 1.00 76.19 101 GLU A O 1
ATOM 772 N N . GLY A 1 102 ? -21.192 8.275 22.590 1.00 80.56 102 GLY A N 1
ATOM 773 C CA . GLY A 1 102 ? -20.491 8.037 21.340 1.00 80.56 102 GLY A CA 1
ATOM 774 C C . GLY A 1 102 ? -19.619 9.231 20.943 1.00 80.56 102 GLY A C 1
ATOM 775 O O . GLY A 1 102 ? -19.993 10.388 21.133 1.00 80.56 102 GLY A O 1
ATOM 776 N N . GLY A 1 103 ? -18.461 8.941 20.360 1.00 83.50 103 GLY A N 1
ATOM 777 C CA . GLY A 1 103 ? -17.534 9.922 19.809 1.00 83.50 103 GLY A CA 1
ATOM 778 C C . GLY A 1 103 ? -17.035 9.519 18.424 1.00 83.50 103 GLY A C 1
ATOM 779 O O . GLY A 1 103 ? -17.380 8.461 17.892 1.00 83.50 103 GLY A O 1
ATOM 780 N N . CYS A 1 104 ? -16.192 10.370 17.847 1.00 86.88 104 CYS A N 1
ATOM 781 C CA . CYS A 1 104 ? -15.527 10.116 16.574 1.00 86.88 104 CYS A CA 1
ATOM 782 C C . CYS A 1 104 ? -14.031 9.914 16.817 1.00 86.88 104 CYS A C 1
ATOM 784 O O . CYS A 1 104 ? -13.365 10.815 17.327 1.00 86.88 104 CYS A O 1
ATOM 786 N N . HIS A 1 105 ? -13.497 8.762 16.421 1.00 84.00 105 HIS A N 1
ATOM 787 C CA . HIS A 1 105 ? -12.058 8.506 16.413 1.00 84.00 105 HIS A CA 1
ATOM 788 C C . HIS A 1 105 ? -11.530 8.584 14.978 1.00 84.00 105 HIS A C 1
ATOM 790 O O . HIS A 1 105 ? -12.165 8.070 14.057 1.00 84.00 105 HIS A O 1
ATOM 796 N N . LYS A 1 106 ? -10.379 9.230 14.771 1.00 83.50 106 LYS A N 1
ATOM 797 C CA . LYS A 1 106 ? -9.781 9.403 13.441 1.00 83.50 106 LYS A CA 1
ATOM 798 C C . LYS A 1 106 ? -8.442 8.677 13.362 1.00 83.50 106 LYS A C 1
ATOM 800 O O . LYS A 1 106 ? -7.477 9.110 13.982 1.00 83.50 106 LYS A O 1
ATOM 805 N N . ASN A 1 107 ? -8.381 7.640 12.531 1.00 78.81 107 ASN A N 1
ATOM 806 C CA . ASN A 1 107 ? -7.154 6.913 12.205 1.00 78.81 107 ASN A CA 1
ATOM 807 C C . ASN A 1 107 ? -7.170 6.546 10.711 1.00 78.81 107 ASN A C 1
ATOM 809 O O . ASN A 1 1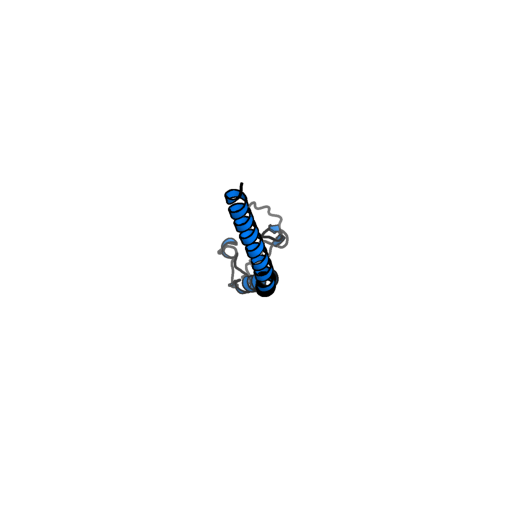07 ? -7.658 5.490 10.312 1.00 78.81 107 ASN A O 1
ATOM 813 N N . GLY A 1 108 ? -6.759 7.494 9.865 1.00 82.75 108 GLY A N 1
ATOM 814 C CA . GLY A 1 108 ? -6.992 7.449 8.416 1.00 82.75 108 GLY A CA 1
ATOM 815 C C . GLY A 1 108 ? -8.442 7.798 8.060 1.00 82.75 108 GLY A C 1
ATOM 816 O O . GLY A 1 108 ? -8.698 8.887 7.546 1.00 82.75 108 GLY A O 1
ATOM 817 N N . ALA A 1 109 ? -9.385 6.920 8.408 1.00 80.38 109 ALA A N 1
ATOM 818 C CA . ALA A 1 109 ? -10.829 7.157 8.319 1.00 80.38 109 ALA A CA 1
ATOM 819 C C . ALA A 1 109 ? -11.427 7.592 9.673 1.00 80.38 109 ALA A C 1
ATOM 821 O O . ALA A 1 109 ? -10.777 7.497 10.718 1.00 80.38 109 ALA A O 1
ATOM 822 N N . VAL A 1 110 ? -12.656 8.121 9.642 1.00 87.12 110 VAL A N 1
ATOM 823 C CA . VAL A 1 110 ? -13.420 8.500 10.842 1.00 87.12 110 VAL A CA 1
ATOM 824 C C . VAL A 1 110 ? -14.329 7.343 11.236 1.00 87.12 110 VAL A C 1
ATOM 826 O O . VAL A 1 110 ? -15.160 6.911 10.439 1.00 87.12 110 VAL A O 1
ATOM 829 N N . TYR A 1 111 ? -14.186 6.873 12.471 1.00 84.44 111 TYR A N 1
ATOM 830 C CA . TYR A 1 111 ? -14.952 5.769 13.035 1.00 84.44 111 TYR A CA 1
ATOM 831 C C . TYR A 1 111 ? -15.832 6.263 14.181 1.00 84.44 111 TYR A C 1
ATOM 833 O O . TYR A 1 111 ? -15.398 7.069 15.010 1.00 84.44 111 TYR A O 1
ATOM 841 N N . CYS A 1 112 ? -17.062 5.755 14.248 1.00 85.12 112 CYS A N 1
ATOM 842 C CA . CYS A 1 112 ? -17.921 5.937 15.411 1.00 85.12 112 CYS A CA 1
ATOM 843 C C . CYS A 1 112 ? -17.449 5.004 16.519 1.00 85.12 112 CYS A C 1
ATOM 845 O O . CYS A 1 112 ? -17.393 3.788 16.334 1.00 85.12 112 CYS A O 1
ATOM 847 N N . VAL A 1 113 ? -17.135 5.576 17.672 1.00 86.00 113 VAL A N 1
ATOM 848 C CA . VAL A 1 113 ? -16.656 4.828 18.827 1.00 86.00 113 VAL A CA 1
ATOM 849 C C . VAL A 1 113 ? -17.553 5.081 20.028 1.00 86.00 113 VAL A C 1
ATOM 851 O O . VAL A 1 113 ? -18.133 6.155 20.150 1.00 86.00 113 VAL A O 1
ATOM 854 N N . ALA A 1 114 ? -17.687 4.101 20.916 1.00 86.56 114 ALA A N 1
ATOM 855 C CA . ALA A 1 114 ? -18.460 4.236 22.146 1.00 86.56 114 ALA A CA 1
ATOM 856 C C . ALA A 1 114 ? -17.670 3.644 23.321 1.00 86.56 114 ALA A C 1
ATOM 858 O O . ALA A 1 114 ? -17.075 2.574 23.163 1.00 86.56 114 ALA A O 1
ATOM 859 N N . PRO A 1 115 ? -17.654 4.304 24.490 1.00 84.25 115 PRO A N 1
ATOM 860 C CA . PRO A 1 115 ? -16.915 3.817 25.645 1.00 84.25 115 PRO A CA 1
ATOM 861 C C . PRO A 1 115 ? -17.562 2.559 26.235 1.00 84.25 115 PRO A C 1
ATOM 863 O O . PRO A 1 115 ? -18.788 2.397 26.244 1.00 84.25 115 PRO A O 1
ATOM 866 N N . VAL A 1 116 ? -16.729 1.681 26.791 1.00 83.38 116 VAL A N 1
ATOM 867 C CA . VAL A 1 116 ? -17.170 0.525 27.581 1.00 83.38 116 VAL A CA 1
ATOM 868 C 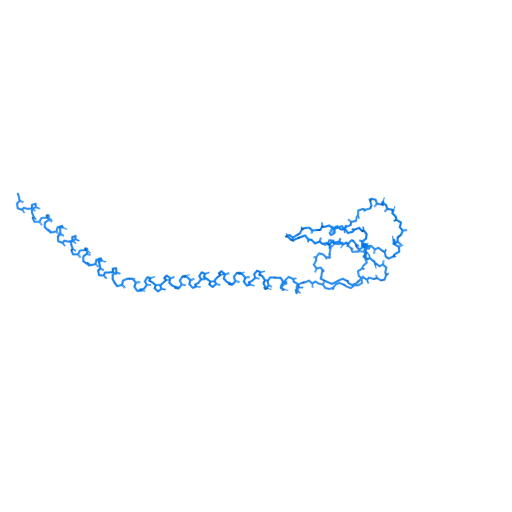C . VAL A 1 116 ? -17.240 0.935 29.048 1.00 83.38 116 VAL A C 1
ATOM 870 O O . VAL A 1 116 ? -16.312 1.531 29.588 1.00 83.38 116 VAL A O 1
ATOM 873 N N . ARG A 1 117 ? -18.359 0.635 29.703 1.00 81.31 117 ARG A N 1
ATOM 874 C CA . ARG A 1 117 ? -18.670 1.031 31.081 1.00 81.31 117 ARG A CA 1
ATOM 875 C C . ARG A 1 117 ? -19.140 -0.157 31.900 1.00 81.31 117 ARG A C 1
ATOM 877 O O . ARG A 1 117 ? -19.379 -1.233 31.367 1.00 81.31 117 ARG A O 1
ATOM 884 N N . ARG A 1 118 ? -19.320 0.042 33.204 1.00 79.81 118 ARG A N 1
ATOM 885 C CA . ARG A 1 118 ? -19.921 -0.964 34.081 1.00 79.81 118 ARG A CA 1
ATOM 886 C C . ARG A 1 118 ? -21.436 -1.068 33.829 1.00 79.81 118 ARG A C 1
ATOM 888 O O . ARG A 1 118 ? -22.132 -0.056 33.797 1.00 79.81 118 ARG A O 1
ATOM 895 N N . ALA A 1 119 ? -21.957 -2.282 33.675 1.00 68.75 119 ALA A N 1
ATOM 896 C CA . ALA A 1 119 ? -23.384 -2.569 33.592 1.00 68.75 119 ALA A CA 1
ATOM 897 C C . ALA A 1 119 ? -24.069 -2.120 34.896 1.00 68.75 119 ALA A C 1
ATOM 899 O O . ALA A 1 119 ? -23.744 -2.617 35.975 1.00 68.75 119 ALA A O 1
ATOM 900 N N . GLY A 1 120 ? -24.971 -1.139 34.795 1.00 60.59 120 GLY A N 1
ATOM 901 C CA . GLY A 1 120 ? -25.677 -0.539 35.936 1.00 60.59 120 GLY A CA 1
ATOM 902 C C . GLY A 1 120 ? -25.583 0.988 36.040 1.00 60.59 120 GLY A C 1
ATOM 903 O O . GLY A 1 120 ? -26.342 1.573 36.801 1.00 60.59 120 GLY A O 1
ATOM 904 N N . SER A 1 121 ? -24.730 1.658 35.255 1.00 56.03 121 SER A N 1
ATOM 905 C CA . SER A 1 121 ? -24.712 3.133 35.158 1.00 56.03 121 SER A CA 1
ATOM 906 C C . SER A 1 121 ? -25.647 3.698 34.076 1.00 56.03 121 SER A C 1
ATOM 908 O O . SER A 1 121 ? -25.607 4.888 33.765 1.00 56.03 121 SER A O 1
ATOM 910 N N . ALA A 1 122 ? -26.501 2.855 33.489 1.00 48.41 122 ALA A N 1
ATOM 911 C CA . ALA A 1 122 ? -27.476 3.250 32.480 1.00 48.41 122 ALA A CA 1
ATOM 912 C C . ALA A 1 122 ? -28.658 3.978 33.138 1.00 48.41 122 ALA A C 1
ATOM 914 O O . ALA A 1 122 ? -29.688 3.373 33.418 1.00 48.41 122 ALA A O 1
ATOM 915 N N . GLY A 1 123 ? -28.499 5.274 33.398 1.00 45.62 123 GLY A N 1
ATOM 916 C CA . GLY A 1 123 ? -29.617 6.122 33.809 1.00 45.62 123 GLY A CA 1
ATOM 917 C C . GLY A 1 123 ? -29.283 7.148 34.877 1.00 45.62 123 GLY A C 1
ATOM 918 O O . GLY A 1 123 ? -29.898 7.148 35.931 1.00 45.62 123 GLY A O 1
ATOM 919 N N . ALA A 1 124 ? -28.340 8.040 34.609 1.00 39.03 124 ALA A N 1
ATOM 920 C CA . ALA A 1 124 ? -28.369 9.402 35.128 1.00 39.03 124 ALA A CA 1
ATOM 921 C C . ALA A 1 124 ? -27.289 10.177 34.389 1.00 39.03 124 ALA A C 1
ATOM 923 O O . ALA A 1 124 ? -26.168 9.689 34.262 1.00 39.03 124 ALA A O 1
ATOM 924 N N . GLY A 1 125 ? -27.613 11.381 33.924 1.00 45.25 125 GLY A N 1
ATOM 925 C CA . GLY A 1 125 ? -26.621 12.363 33.506 1.00 45.25 125 GLY A CA 1
ATOM 926 C C . GLY A 1 125 ? -25.747 12.767 34.691 1.00 45.25 125 GLY A C 1
ATOM 927 O O . GLY A 1 125 ? -25.895 13.853 35.238 1.00 45.25 125 GLY A O 1
ATOM 928 N N . SER A 1 126 ? -24.846 11.884 35.108 1.00 41.12 126 SER A N 1
ATOM 929 C CA . SER A 1 126 ? -23.717 12.240 35.940 1.00 41.12 126 SER A CA 1
ATOM 930 C C . SER A 1 126 ? -22.584 12.533 34.980 1.00 41.12 126 SER A C 1
ATOM 932 O O . SER A 1 126 ? -21.873 11.642 34.519 1.00 41.12 126 SER A O 1
ATOM 934 N N . ALA A 1 127 ? -22.458 13.818 34.664 1.00 45.12 127 ALA A N 1
ATOM 935 C CA . ALA A 1 127 ? -21.196 14.424 34.302 1.00 45.12 127 ALA A CA 1
ATOM 936 C C . ALA A 1 127 ? -20.214 14.217 35.469 1.00 45.12 127 ALA A C 1
ATOM 938 O O . ALA A 1 127 ? -19.900 15.145 36.210 1.00 45.12 127 ALA A O 1
ATOM 939 N N . SER A 1 128 ? -19.757 12.985 35.689 1.00 43.16 128 SER A N 1
ATOM 940 C CA . SER A 1 128 ? -18.481 12.803 36.344 1.00 43.16 128 SER A CA 1
ATOM 941 C C . SER A 1 128 ? -17.456 13.074 35.258 1.00 43.16 128 SER A C 1
ATOM 943 O O . SER A 1 128 ? -17.358 12.366 34.259 1.00 43.16 128 SER A O 1
ATOM 945 N N . ALA A 1 129 ? -16.700 14.149 35.446 1.00 45.53 129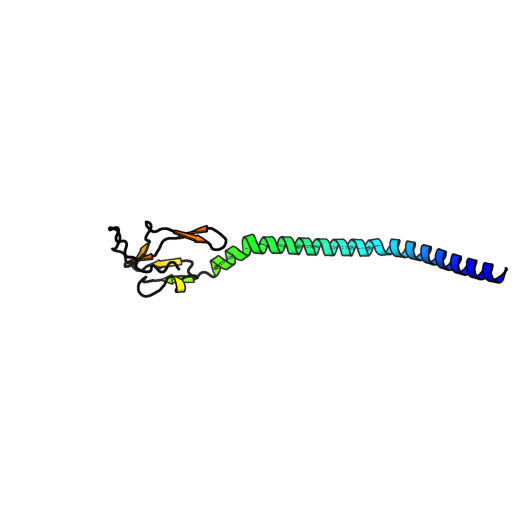 ALA A N 1
ATOM 946 C CA . ALA A 1 129 ? -15.435 14.398 34.770 1.00 45.53 129 ALA A CA 1
ATOM 947 C C . ALA A 1 129 ? -14.395 13.333 35.189 1.00 45.53 129 ALA A C 1
ATOM 949 O O . ALA A 1 129 ? -13.278 13.647 35.588 1.00 45.53 129 ALA A O 1
ATOM 950 N N . GLY A 1 130 ? -14.799 12.061 35.199 1.00 47.22 130 GLY A N 1
ATOM 951 C CA . GLY A 1 130 ? -13.930 10.918 35.347 1.00 47.22 130 GLY A CA 1
ATOM 952 C C . GLY A 1 130 ? -13.295 10.682 33.994 1.00 47.22 130 GLY A C 1
ATOM 953 O O . GLY A 1 130 ? -13.995 10.565 32.992 1.00 47.22 130 GLY A O 1
ATOM 954 N N . HIS A 1 131 ? -11.971 10.666 33.977 1.00 52.62 131 HIS A N 1
ATOM 955 C CA . HIS A 1 131 ? -11.159 10.305 32.829 1.00 52.62 131 HIS A CA 1
ATOM 956 C C . HIS A 1 131 ? -11.683 8.990 32.233 1.00 52.62 131 HIS A C 1
ATOM 958 O O . HIS A 1 131 ? -11.455 7.911 32.774 1.00 52.62 131 HIS A O 1
ATOM 964 N N . HIS A 1 132 ? -12.486 9.082 31.175 1.00 58.06 132 HIS A N 1
ATOM 965 C CA . HIS A 1 132 ? -12.835 7.923 30.379 1.00 58.06 132 HIS A CA 1
ATOM 966 C C . HIS A 1 132 ? -11.609 7.633 29.529 1.00 58.06 132 HIS A C 1
ATOM 968 O O . HIS A 1 132 ? -11.207 8.498 28.752 1.00 58.06 132 HIS A O 1
ATOM 974 N N . ASP A 1 133 ? -11.021 6.449 29.699 1.00 57.66 133 ASP A N 1
ATOM 975 C CA . ASP A 1 133 ? -9.987 5.945 28.797 1.00 57.66 133 ASP A CA 1
ATOM 976 C C . ASP A 1 133 ? -10.627 5.748 27.420 1.00 57.66 133 ASP A C 1
ATOM 978 O O . ASP A 1 133 ? -11.199 4.703 27.092 1.00 57.66 133 ASP A O 1
ATOM 982 N N . LEU A 1 134 ? -10.607 6.823 26.637 1.00 58.78 134 LEU A N 1
ATOM 983 C CA . LEU A 1 134 ? -10.941 6.831 25.227 1.00 58.78 134 LEU A CA 1
ATOM 984 C C . LEU A 1 134 ? -9.711 6.304 24.492 1.00 58.78 134 LEU A C 1
ATOM 986 O O . LEU A 1 134 ? -8.962 7.083 23.906 1.00 58.78 134 LEU A O 1
ATOM 990 N N . PHE A 1 135 ? -9.576 4.976 24.519 1.00 54.47 135 PHE A N 1
ATOM 991 C CA . PHE A 1 135 ? -8.495 4.207 23.889 1.00 54.47 135 PHE A CA 1
ATOM 992 C C . PHE A 1 135 ? -7.110 4.442 24.468 1.00 54.47 135 PHE A C 1
ATOM 994 O O . PHE A 1 135 ? -6.884 5.386 25.247 1.00 54.47 135 PHE A O 1
#

Sequence (135 aa):
AAAVGLLASGVLATRLHSRVRWRAALYWAWWPLASLAMCCLAAALGAALGGHLWQDNFLPYAQVERLQAYQHVDPLASSGVRLQDAGLVLFNRTAAVGRLEGGCHKNGAVYCVAPVRRAGSAGAGSASAGHHDLF